Protein AF-A0A2E0M4C1-F1 (afdb_monomer)

Solvent-accessible surface area (backbone atoms only — not comparable to full-atom values): 6490 Å² total; per-residue (Å²): 142,77,83,82,69,52,72,69,55,54,56,51,62,74,68,51,54,70,68,57,50,54,53,50,52,56,54,48,54,54,48,53,52,51,53,51,50,33,71,76,62,45,63,36,69,72,55,54,84,56,87,80,61,83,70,52,29,63,56,56,41,52,56,52,44,51,54,42,50,54,36,46,75,73,63,44,54,83,66,95,75,89,57,67,40,59,61,50,43,53,52,43,52,54,52,47,54,51,47,53,55,56,50,55,58,62,75,78,108

Secondary structure (DSSP, 8-state):
------HHHHHHHHT--HHHHHHHHHHHHHHHHHHHHHHHHTTTTTS---SS--S-HHHHHHHHHHHHHHHHHTTTTSSSSS--HHHHHHHHHHHHHHHHHHHHHHH--

pLDDT: mean 87.12, std 14.82, range [37.59, 98.5]

Mean predicted aligned error: 6.9 Å

Foldseek 3Di:
DDDPDDPVVVVVVVPDDPVRVVVVVLVVVLVVVLVVCCVVPNPCLQVNPPPPDPDHSLVVLVVLLVVLVVCVVVVHQPDPDDDNSVSVNVNSVVVNVVNVVVVVVVVVD

Radius of gyration: 17.86 Å; Cα contacts (8 Å, |Δi|>4): 52; chains: 1; bounding box: 44×42×44 Å

Nearest PDB structures (foldseek):
  5jdk-assembly1_A  TM=3.746E-01  e=5.949E+00  Schizosaccharomyces pombe 972h-

Structure (mmCIF, N/CA/C/O backbone):
data_AF-A0A2E0M4C1-F1
#
_entry.id   AF-A0A2E0M4C1-F1
#
loop_
_atom_site.group_PDB
_atom_site.id
_atom_site.type_symbol
_atom_site.label_atom_id
_atom_site.label_alt_id
_atom_site.label_comp_id
_atom_site.label_asym_id
_atom_site.label_entity_id
_atom_site.label_seq_id
_atom_site.pdbx_PDB_ins_code
_atom_site.Cartn_x
_atom_site.Cartn_y
_atom_site.Cartn_z
_atom_site.occupancy
_atom_site.B_iso_or_equiv
_atom_site.auth_seq_id
_atom_site.auth_comp_id
_atom_site.auth_asym_id
_atom_site.auth_atom_id
_atom_site.pdbx_PDB_model_num
ATOM 1 N N . MET A 1 1 ? -9.482 32.467 -1.625 1.00 37.59 1 MET A N 1
ATOM 2 C CA . MET A 1 1 ? -10.093 31.479 -2.534 1.00 37.59 1 MET A CA 1
ATOM 3 C C . MET A 1 1 ? -10.235 30.194 -1.731 1.00 37.59 1 MET A C 1
ATOM 5 O O . MET A 1 1 ? -9.337 29.372 -1.745 1.00 37.59 1 MET A O 1
ATOM 9 N N . ILE A 1 2 ? -11.268 30.124 -0.891 1.00 40.53 2 ILE A N 1
ATOM 10 C CA . ILE A 1 2 ? -11.584 28.957 -0.057 1.00 40.53 2 ILE A CA 1
ATOM 11 C C . ILE A 1 2 ? -12.879 28.420 -0.658 1.00 40.53 2 ILE A C 1
ATOM 13 O O . ILE A 1 2 ? -13.828 29.189 -0.817 1.00 40.53 2 ILE A O 1
ATOM 17 N N . GLU A 1 3 ? -12.865 27.173 -1.117 1.00 51.50 3 GLU A N 1
ATOM 18 C CA . GLU A 1 3 ? -13.986 26.561 -1.825 1.00 51.50 3 GLU A CA 1
ATOM 19 C C . GLU A 1 3 ? -15.245 26.552 -0.951 1.00 51.50 3 GLU A C 1
ATOM 21 O O . GLU A 1 3 ? -15.233 26.122 0.203 1.00 51.50 3 GLU A O 1
ATOM 26 N N . LEU A 1 4 ? -16.349 27.040 -1.518 1.00 46.00 4 LEU A N 1
ATOM 27 C CA . LEU A 1 4 ? -17.691 26.849 -0.984 1.00 46.00 4 LEU A CA 1
ATOM 28 C C . LEU A 1 4 ? -18.039 25.364 -1.125 1.00 46.00 4 LEU A C 1
ATOM 30 O O . LEU A 1 4 ? -18.613 24.943 -2.130 1.00 46.00 4 LEU A O 1
ATOM 34 N N . PHE A 1 5 ? -17.681 24.563 -0.122 1.00 59.62 5 PHE A N 1
ATOM 35 C CA . PHE A 1 5 ? -18.249 23.230 0.040 1.00 59.62 5 PHE A CA 1
ATOM 36 C C . PHE A 1 5 ? -19.776 23.352 0.063 1.00 59.62 5 PHE A C 1
ATOM 38 O O . PHE A 1 5 ? -20.328 24.220 0.746 1.00 59.62 5 PHE A O 1
ATOM 45 N N . SER A 1 6 ? -20.472 22.517 -0.715 1.00 73.56 6 SER A N 1
ATOM 46 C CA . SER A 1 6 ? -21.934 22.563 -0.758 1.00 73.56 6 SER A CA 1
ATOM 47 C C . SER A 1 6 ? -22.490 22.383 0.659 1.00 73.56 6 SER A C 1
ATOM 49 O O . SER A 1 6 ? -21.956 21.606 1.453 1.00 73.56 6 SER A O 1
ATOM 51 N N . HIS A 1 7 ? -23.571 23.090 0.994 1.00 72.00 7 HIS A N 1
ATOM 52 C CA . HIS A 1 7 ? -24.196 23.007 2.322 1.00 72.00 7 HIS A CA 1
ATOM 53 C C . HIS A 1 7 ? -24.526 21.552 2.711 1.00 72.00 7 HIS A C 1
ATOM 55 O O . HIS A 1 7 ? -24.443 21.169 3.875 1.00 72.00 7 HIS A O 1
ATOM 61 N N . SER A 1 8 ? -24.816 20.717 1.706 1.00 71.88 8 SER A N 1
ATOM 62 C CA . SER A 1 8 ? -25.055 19.283 1.858 1.00 71.88 8 SER A CA 1
ATOM 63 C C . SER A 1 8 ? -23.810 18.501 2.291 1.00 71.88 8 SER A C 1
ATOM 65 O O . SER A 1 8 ? -23.940 17.534 3.034 1.00 71.88 8 SER A O 1
ATOM 67 N N . PHE A 1 9 ? -22.614 18.899 1.850 1.00 69.94 9 PHE A N 1
ATOM 68 C CA . PHE A 1 9 ? -21.356 18.258 2.239 1.00 69.94 9 PHE A CA 1
ATOM 69 C C . PHE A 1 9 ? -20.977 18.600 3.684 1.00 69.94 9 PHE A C 1
ATOM 71 O O . PHE A 1 9 ? -20.608 17.721 4.457 1.00 69.94 9 PHE A O 1
ATOM 78 N N . ILE A 1 10 ? -21.164 19.861 4.082 1.00 69.12 10 ILE A N 1
ATOM 79 C CA . ILE A 1 10 ? -20.924 20.313 5.460 1.00 69.12 10 ILE A CA 1
ATOM 80 C C . ILE A 1 10 ? -21.891 19.616 6.427 1.00 69.12 10 ILE A C 1
ATOM 82 O O . ILE A 1 10 ? -21.469 19.097 7.458 1.00 69.12 10 ILE A O 1
ATOM 86 N N . LEU A 1 11 ? -23.181 19.539 6.081 1.00 68.56 11 LEU A N 1
ATOM 87 C CA . LEU A 1 11 ? -24.178 18.850 6.905 1.00 68.56 11 LEU A CA 1
ATOM 88 C C . LEU A 1 11 ? -23.894 17.343 7.021 1.00 68.56 11 LEU A C 1
ATOM 90 O O . LEU A 1 11 ? -24.125 16.756 8.076 1.00 68.56 11 LEU A O 1
ATOM 94 N N . PHE A 1 12 ? -23.375 16.722 5.959 1.00 73.31 12 PHE A N 1
ATOM 95 C CA . PHE A 1 12 ? -22.932 15.330 5.989 1.00 73.31 12 PHE A CA 1
ATOM 96 C C . PHE A 1 12 ? -21.751 15.134 6.949 1.00 73.31 12 PHE A C 1
ATOM 98 O O . PHE A 1 12 ? -21.824 14.268 7.817 1.00 73.31 12 PHE A O 1
ATOM 105 N N . MET A 1 13 ? -20.718 15.982 6.869 1.00 67.94 13 MET A N 1
ATOM 106 C CA . MET A 1 13 ? -19.569 15.930 7.784 1.00 67.94 13 MET A CA 1
ATOM 107 C C . MET A 1 13 ? -19.966 16.130 9.254 1.00 67.94 13 MET A C 1
ATOM 109 O O . MET A 1 13 ? -19.435 15.459 10.136 1.00 67.94 13 MET A O 1
ATOM 113 N N . LEU A 1 14 ? -20.933 17.011 9.531 1.00 72.81 14 LEU A N 1
ATOM 114 C CA . LEU A 1 14 ? -21.435 17.263 10.889 1.00 72.81 14 LEU A CA 1
ATOM 115 C C . LEU A 1 14 ? -22.230 16.086 11.485 1.00 72.81 14 LEU A C 1
ATOM 117 O O . LEU A 1 14 ? -22.400 16.037 12.700 1.00 72.81 14 LEU A O 1
ATOM 121 N N . ASN A 1 15 ? -22.696 15.140 10.661 1.00 84.50 15 ASN A N 1
ATOM 122 C CA . ASN A 1 15 ? -23.427 13.944 11.099 1.00 84.50 15 ASN A CA 1
ATOM 123 C C . ASN A 1 15 ? -22.563 12.670 11.123 1.00 84.50 15 ASN A C 1
ATOM 125 O O . ASN A 1 15 ? -23.091 11.572 11.309 1.00 84.50 15 ASN A O 1
ATOM 129 N N . MET A 1 16 ? -21.247 12.786 10.931 1.00 90.12 16 MET A N 1
ATOM 130 C CA . MET A 1 16 ? -20.343 11.643 1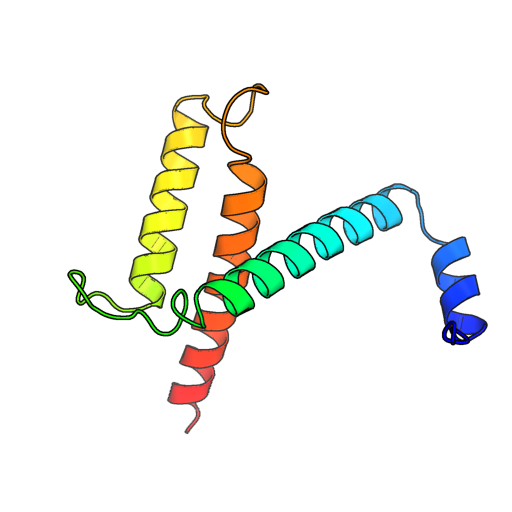1.032 1.00 90.12 16 MET A CA 1
ATOM 131 C C . MET A 1 16 ? -20.114 11.255 12.495 1.00 90.12 16 MET A C 1
ATOM 133 O O . MET A 1 16 ? -19.860 12.099 13.357 1.00 90.12 16 MET A O 1
ATOM 137 N N . THR A 1 17 ? -20.149 9.952 12.757 1.00 94.88 17 THR A N 1
ATOM 138 C CA . THR A 1 17 ? -19.607 9.380 13.995 1.00 94.88 17 THR A CA 1
ATOM 139 C C . THR A 1 17 ? -18.107 9.651 14.087 1.00 94.88 17 THR A C 1
ATOM 141 O O . THR A 1 17 ? -17.447 9.866 13.070 1.00 94.88 17 THR A O 1
ATOM 144 N N . GLU A 1 18 ? -17.550 9.605 15.293 1.00 94.12 18 GLU A N 1
ATOM 145 C CA . GLU A 1 18 ? -16.124 9.880 15.489 1.00 94.12 18 GLU A CA 1
ATOM 146 C C . GLU A 1 18 ? -15.232 8.923 14.690 1.00 94.12 18 GLU A C 1
ATOM 148 O O . GLU A 1 18 ? -14.380 9.362 13.927 1.00 94.12 18 GLU A O 1
ATOM 153 N N . THR A 1 19 ? -15.540 7.624 14.718 1.00 95.19 19 THR A N 1
ATOM 154 C CA . THR A 1 19 ? -14.820 6.618 13.926 1.00 95.19 19 THR A CA 1
ATOM 155 C C . THR A 1 19 ? -14.867 6.905 12.425 1.00 95.19 19 THR A C 1
ATOM 157 O O . THR A 1 19 ? -13.902 6.646 11.716 1.00 95.19 19 THR A O 1
ATOM 160 N N . GLN A 1 20 ? -15.968 7.452 11.899 1.00 95.69 20 GLN A N 1
ATOM 161 C CA . GLN A 1 20 ? -16.022 7.823 10.483 1.00 95.69 20 GLN A CA 1
ATOM 162 C C . GLN A 1 20 ? -15.069 8.980 10.154 1.00 95.69 20 GLN A C 1
ATOM 164 O O . GLN A 1 20 ? -14.518 8.994 9.053 1.00 95.69 20 GLN A O 1
ATOM 169 N N . LYS A 1 21 ? -14.875 9.935 11.074 1.00 93.75 21 LYS A N 1
ATOM 170 C CA . LYS A 1 21 ? -13.907 11.027 10.895 1.00 93.75 21 LYS A CA 1
ATOM 171 C C . LYS A 1 21 ? -12.483 10.485 10.916 1.00 93.75 21 LYS A C 1
ATOM 173 O O . LYS A 1 21 ? -11.757 10.718 9.960 1.00 93.75 21 LYS A O 1
ATOM 178 N N . GLU A 1 22 ? -12.147 9.666 11.911 1.00 95.00 22 GLU A N 1
ATOM 179 C CA . GLU A 1 22 ? -10.830 9.024 12.033 1.00 95.00 22 GLU A CA 1
ATOM 180 C C . GLU A 1 22 ? -10.490 8.181 10.793 1.00 95.00 22 GLU A C 1
ATOM 182 O O . GLU A 1 22 ? -9.393 8.274 10.247 1.00 95.00 22 GLU A O 1
ATOM 187 N N . ILE A 1 23 ? -11.451 7.396 10.283 1.00 95.38 23 ILE A N 1
ATOM 188 C CA . ILE A 1 23 ? -11.281 6.646 9.028 1.00 95.38 23 ILE A CA 1
ATOM 189 C C . ILE A 1 23 ? -10.963 7.596 7.870 1.00 95.38 23 ILE A C 1
ATOM 191 O O . ILE A 1 23 ? -10.085 7.297 7.059 1.00 95.38 23 ILE A O 1
ATOM 195 N N . SER A 1 24 ? -11.690 8.712 7.766 1.00 94.38 24 SER A N 1
ATOM 196 C CA . SER A 1 24 ? -11.483 9.692 6.700 1.00 94.38 24 SER A CA 1
ATOM 197 C C . SER A 1 24 ? -10.100 10.329 6.783 1.00 94.38 24 SER A C 1
ATOM 199 O O . SER A 1 24 ? -9.446 10.449 5.752 1.00 94.38 24 SER A O 1
ATOM 201 N N . GLU A 1 25 ? -9.660 10.707 7.981 1.00 94.81 25 GLU A N 1
ATOM 202 C CA . GLU A 1 25 ? -8.346 11.306 8.233 1.00 94.81 25 GLU A CA 1
ATOM 203 C C . GLU A 1 25 ? -7.223 10.343 7.836 1.00 94.81 25 GLU A C 1
ATOM 205 O O . GLU A 1 25 ? -6.418 10.668 6.968 1.00 94.81 25 GLU A O 1
ATOM 210 N N . VAL A 1 26 ? -7.250 9.103 8.335 1.00 95.75 26 VAL A N 1
ATOM 211 C CA . VAL A 1 26 ? -6.245 8.086 7.978 1.00 95.75 26 VAL A CA 1
ATOM 212 C C . VAL A 1 26 ? -6.225 7.818 6.469 1.00 95.75 26 VAL A C 1
ATOM 214 O O . VAL A 1 26 ? -5.160 7.683 5.867 1.00 95.75 26 VAL A O 1
ATOM 217 N N . CYS A 1 27 ? -7.389 7.735 5.817 1.00 96.75 27 CYS A N 1
ATOM 218 C CA . CYS A 1 27 ? -7.437 7.536 4.366 1.00 96.75 27 CYS A CA 1
ATOM 219 C C . CYS A 1 27 ? -6.853 8.727 3.592 1.00 96.75 27 CYS A C 1
ATOM 221 O O . CYS A 1 27 ? -6.220 8.522 2.551 1.00 96.75 27 CYS A O 1
ATOM 223 N N . GLU A 1 28 ? -7.075 9.949 4.077 1.00 97.25 28 GLU A N 1
ATOM 224 C CA . GLU A 1 28 ? -6.541 11.171 3.483 1.00 97.25 28 GLU A CA 1
ATOM 225 C C . GLU A 1 28 ? -5.016 11.213 3.599 1.00 97.25 28 GLU A C 1
ATOM 227 O O . GLU A 1 28 ? -4.341 11.383 2.584 1.00 97.25 28 GLU A O 1
ATOM 232 N N . ASP A 1 29 ? -4.472 10.919 4.779 1.00 96.44 29 ASP A N 1
ATOM 233 C CA . ASP A 1 29 ? -3.028 10.885 5.026 1.00 96.44 29 ASP A CA 1
ATOM 234 C C . ASP A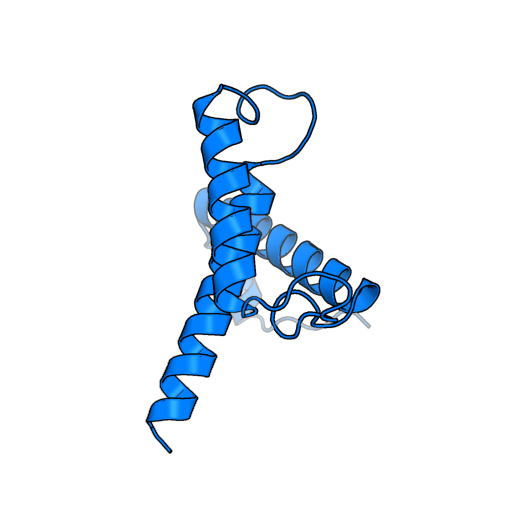 1 29 ? -2.316 9.888 4.099 1.00 96.44 29 ASP A C 1
ATOM 236 O O . ASP A 1 29 ? -1.314 10.205 3.446 1.00 96.44 29 ASP A O 1
ATOM 240 N N . ILE A 1 30 ? -2.869 8.677 3.960 1.00 97.56 30 ILE A N 1
ATOM 241 C CA . ILE A 1 30 ? -2.332 7.661 3.045 1.00 97.56 30 ILE A CA 1
ATOM 242 C C . ILE A 1 30 ? -2.390 8.141 1.592 1.00 97.56 30 ILE A C 1
ATOM 244 O O . ILE A 1 30 ? -1.449 7.919 0.820 1.00 97.56 30 ILE A O 1
ATOM 248 N N . LYS A 1 31 ? -3.488 8.792 1.193 1.00 98.06 31 LYS A N 1
ATOM 249 C CA . LYS A 1 31 ? -3.641 9.336 -0.159 1.00 98.06 31 LYS A CA 1
ATOM 250 C C . LYS A 1 31 ? -2.578 10.396 -0.431 1.00 98.06 31 LYS A C 1
ATOM 252 O O . LYS A 1 31 ? -1.896 10.309 -1.455 1.00 98.06 31 LYS A O 1
ATOM 257 N N . GLU A 1 32 ? -2.417 11.364 0.465 1.00 98.06 32 GLU A N 1
ATOM 258 C CA . GLU A 1 32 ? -1.419 12.424 0.337 1.00 98.06 32 GLU A CA 1
ATOM 259 C C . GLU A 1 32 ? -0.001 11.853 0.259 1.00 98.06 32 GLU A C 1
ATOM 261 O O . GLU A 1 32 ? 0.757 12.208 -0.650 1.00 98.06 32 GLU A O 1
ATOM 266 N N . LEU A 1 33 ? 0.332 10.891 1.125 1.00 96.38 33 LEU A N 1
ATOM 267 C CA . LEU A 1 33 ? 1.620 10.199 1.115 1.00 96.38 33 LEU A CA 1
ATOM 268 C C . LEU A 1 33 ? 1.905 9.524 -0.234 1.00 96.38 33 LEU A C 1
ATOM 270 O O . LEU A 1 33 ? 2.995 9.676 -0.795 1.00 96.38 33 LEU A O 1
ATOM 274 N N . LEU A 1 34 ? 0.944 8.759 -0.759 1.00 98.00 34 LEU A N 1
ATOM 275 C CA . LEU A 1 34 ? 1.103 8.045 -2.027 1.00 98.00 34 LEU A CA 1
ATOM 276 C C . LEU A 1 34 ? 1.257 9.013 -3.204 1.00 98.00 34 LEU A C 1
ATOM 278 O O . LEU A 1 34 ? 2.125 8.800 -4.056 1.00 98.00 34 LEU A O 1
ATOM 282 N N . LEU A 1 35 ? 0.460 10.084 -3.244 1.00 98.31 35 LEU A N 1
ATOM 283 C CA . LEU A 1 35 ? 0.557 11.118 -4.277 1.00 98.31 35 LEU A CA 1
ATOM 284 C C . LEU A 1 35 ? 1.894 11.859 -4.208 1.00 98.31 35 LEU A C 1
ATOM 286 O O . LEU A 1 35 ? 2.528 12.069 -5.244 1.00 98.31 35 LEU A O 1
ATOM 290 N N . TYR A 1 36 ? 2.357 12.202 -3.005 1.00 97.56 36 TYR A N 1
ATOM 291 C CA . TYR A 1 36 ? 3.663 12.817 -2.793 1.00 97.56 36 TYR A CA 1
ATOM 292 C C . TYR A 1 36 ? 4.792 11.911 -3.299 1.00 97.56 36 TYR A C 1
ATOM 294 O O . TYR A 1 36 ? 5.585 12.335 -4.143 1.00 97.56 36 TYR A O 1
ATOM 302 N N . LYS A 1 37 ? 4.837 10.639 -2.869 1.00 95.88 37 LYS A N 1
ATOM 303 C CA . LYS A 1 37 ? 5.855 9.673 -3.325 1.00 95.88 37 LYS A CA 1
ATOM 304 C C . LYS A 1 37 ? 5.814 9.488 -4.846 1.00 95.88 37 LYS A C 1
ATOM 306 O O . LYS A 1 37 ? 6.862 9.488 -5.487 1.00 95.88 37 LYS A O 1
ATOM 311 N N . ASN A 1 38 ? 4.626 9.381 -5.442 1.00 97.69 38 ASN A N 1
ATOM 312 C CA . ASN A 1 38 ? 4.483 9.262 -6.894 1.00 97.69 38 ASN A CA 1
ATOM 313 C C . ASN A 1 38 ? 5.002 10.507 -7.629 1.00 97.69 38 ASN A C 1
ATOM 315 O O . ASN A 1 38 ? 5.734 10.384 -8.606 1.00 97.69 38 ASN A O 1
ATOM 319 N N . LYS A 1 39 ? 4.701 11.711 -7.130 1.00 97.81 39 LYS A N 1
ATOM 320 C CA . LYS A 1 39 ? 5.212 12.961 -7.706 1.00 97.81 39 LYS A CA 1
ATOM 321 C C . LYS A 1 39 ? 6.741 13.045 -7.637 1.00 97.81 39 LYS A C 1
ATOM 323 O O . LYS A 1 39 ? 7.359 13.518 -8.584 1.00 97.81 39 LYS A O 1
ATOM 328 N N . MET A 1 40 ? 7.341 12.583 -6.539 1.00 97.19 40 MET A N 1
ATOM 329 C CA . MET A 1 40 ? 8.791 12.639 -6.322 1.00 97.19 40 MET A CA 1
ATOM 330 C C . MET A 1 40 ? 9.572 11.578 -7.110 1.00 97.19 40 MET A C 1
ATOM 332 O O . MET A 1 40 ? 10.673 11.859 -7.577 1.00 97.19 40 MET A O 1
ATOM 336 N N . TYR A 1 41 ? 9.021 10.369 -7.266 1.00 93.56 41 TYR A N 1
ATOM 337 C CA . TYR A 1 41 ? 9.735 9.212 -7.834 1.00 93.56 41 TYR A CA 1
ATOM 338 C C . TYR A 1 41 ? 9.115 8.661 -9.132 1.00 93.56 41 TYR A C 1
ATOM 340 O O . TYR A 1 41 ? 9.531 7.603 -9.618 1.00 93.56 41 TYR A O 1
ATOM 348 N N . GLY A 1 42 ? 8.116 9.353 -9.687 1.00 95.31 42 GLY A N 1
ATOM 349 C CA . GLY A 1 42 ? 7.317 8.909 -10.829 1.00 95.31 42 GLY A CA 1
ATOM 350 C C . GLY A 1 42 ? 6.418 7.707 -10.513 1.00 95.31 42 GLY A C 1
ATOM 351 O O . GLY A 1 42 ? 6.323 7.245 -9.375 1.00 95.31 42 GLY A O 1
ATOM 352 N N . ASP A 1 43 ? 5.807 7.125 -11.552 1.00 95.56 43 ASP A N 1
ATOM 353 C CA . ASP A 1 43 ? 4.974 5.912 -11.434 1.00 95.56 43 ASP A CA 1
ATOM 354 C C . ASP A 1 43 ? 5.802 4.628 -11.231 1.00 95.56 43 ASP A C 1
ATOM 356 O O . ASP A 1 43 ? 5.392 3.545 -11.630 1.00 95.56 43 ASP A O 1
ATOM 360 N N . SER A 1 44 ? 6.984 4.719 -10.616 1.00 94.56 44 SER A N 1
ATOM 361 C CA . SER A 1 44 ? 7.958 3.622 -10.520 1.00 94.56 44 SER A CA 1
ATOM 362 C C . SER A 1 44 ? 7.465 2.405 -9.726 1.00 94.56 44 SER A C 1
ATOM 364 O O . SER A 1 44 ? 7.989 1.306 -9.903 1.00 94.56 44 SER A O 1
ATOM 366 N N . ALA A 1 45 ? 6.433 2.560 -8.893 1.00 94.94 45 ALA A N 1
ATOM 367 C CA . ALA A 1 45 ? 5.793 1.439 -8.209 1.00 94.94 45 ALA A CA 1
ATOM 368 C C . ALA A 1 45 ? 5.023 0.517 -9.176 1.00 94.94 45 ALA A C 1
ATOM 370 O O . ALA A 1 45 ? 5.096 -0.703 -9.048 1.00 94.94 45 ALA A O 1
ATOM 371 N N . LEU A 1 46 ? 4.311 1.087 -10.156 1.00 95.25 46 LEU A N 1
ATOM 372 C CA . LEU A 1 46 ? 3.521 0.338 -11.145 1.00 95.25 46 LEU A CA 1
ATOM 373 C C . LEU A 1 46 ? 4.266 0.160 -12.480 1.00 95.25 46 LEU A C 1
ATOM 375 O O . LEU A 1 46 ? 4.039 -0.818 -13.194 1.00 95.25 46 LEU A O 1
ATOM 379 N N . CYS A 1 47 ? 5.185 1.075 -12.785 1.00 95.12 47 CYS A N 1
ATOM 380 C CA . CYS A 1 47 ? 6.022 1.143 -13.978 1.00 95.12 47 CYS A CA 1
ATOM 381 C C . CYS A 1 47 ? 7.510 1.201 -13.567 1.00 95.12 47 CYS A C 1
ATOM 383 O O . CYS A 1 47 ? 8.137 2.255 -13.672 1.00 95.12 47 CYS A O 1
ATOM 385 N N . PRO A 1 48 ? 8.093 0.098 -13.060 1.00 93.56 48 PRO A N 1
ATOM 386 C CA . PRO A 1 48 ? 9.441 0.108 -12.498 1.00 93.56 48 PRO A CA 1
ATOM 387 C C . PRO A 1 48 ? 10.507 0.510 -13.524 1.00 93.56 48 PRO A C 1
ATOM 389 O O . PRO A 1 48 ? 10.476 0.065 -14.669 1.00 93.56 48 PRO A O 1
ATOM 392 N N . ASN A 1 49 ? 11.512 1.267 -13.071 1.00 92.06 49 ASN A N 1
ATOM 393 C CA . ASN A 1 49 ? 12.620 1.768 -13.904 1.00 92.06 49 ASN A CA 1
ATOM 394 C C . ASN A 1 49 ? 13.593 0.672 -14.379 1.00 92.06 49 ASN A C 1
ATOM 396 O O . ASN A 1 49 ? 14.473 0.943 -15.188 1.00 92.06 49 ASN A O 1
ATOM 400 N N . ARG A 1 50 ? 13.460 -0.563 -13.868 1.00 92.31 50 ARG A N 1
ATOM 401 C CA . ARG A 1 50 ? 14.207 -1.759 -14.312 1.00 92.31 50 ARG A CA 1
ATOM 4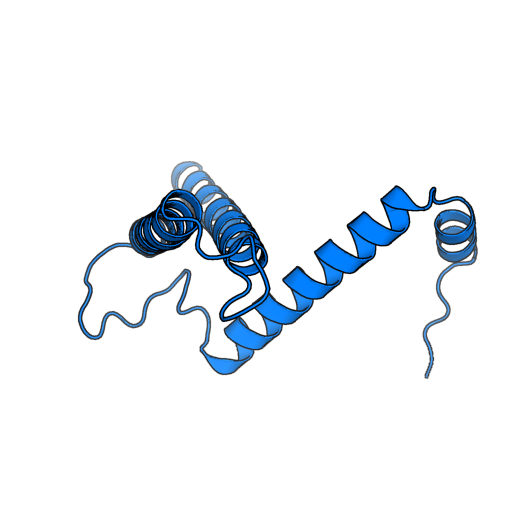02 C C . ARG A 1 50 ? 15.736 -1.604 -14.326 1.00 92.31 50 ARG A C 1
ATOM 404 O O . ARG A 1 50 ? 16.405 -2.183 -15.173 1.00 92.31 50 ARG A O 1
ATOM 411 N N . ILE A 1 51 ? 16.288 -0.870 -13.355 1.00 93.12 51 ILE A N 1
ATOM 412 C CA . ILE A 1 51 ? 17.746 -0.692 -13.215 1.00 93.12 51 ILE A CA 1
ATOM 413 C C . ILE A 1 51 ? 18.430 -2.042 -12.943 1.00 93.12 51 ILE A C 1
ATOM 415 O O . ILE A 1 51 ? 19.371 -2.410 -13.636 1.00 93.12 51 ILE A O 1
ATOM 419 N N . PHE A 1 52 ? 17.920 -2.803 -11.968 1.00 94.88 52 PHE A N 1
ATOM 420 C CA . PHE A 1 52 ? 18.429 -4.140 -11.631 1.00 94.88 52 PHE A CA 1
ATOM 421 C C . PHE A 1 52 ? 17.362 -5.227 -11.782 1.00 94.88 52 PHE A C 1
ATOM 423 O O . PHE A 1 52 ? 17.588 -6.245 -12.434 1.00 94.88 52 PHE A O 1
ATOM 430 N N . SER A 1 53 ? 16.180 -5.020 -11.191 1.00 94.69 53 SER A N 1
ATOM 431 C CA . SER A 1 53 ? 15.106 -6.014 -11.225 1.00 94.69 53 SER A CA 1
ATOM 432 C C . SER A 1 53 ? 14.387 -6.040 -12.574 1.00 94.69 53 SER A C 1
ATOM 434 O O . SER A 1 53 ? 14.027 -4.999 -13.129 1.00 94.69 53 SER A O 1
ATOM 436 N N . ARG A 1 54 ? 14.118 -7.252 -13.071 1.00 94.62 54 ARG A N 1
ATOM 437 C CA . ARG A 1 54 ? 13.295 -7.501 -14.266 1.00 94.62 54 ARG A CA 1
ATOM 438 C C . ARG A 1 54 ? 11.860 -7.926 -13.937 1.00 94.62 54 ARG A C 1
ATOM 440 O O . ARG A 1 54 ? 11.047 -8.020 -14.858 1.00 94.62 54 ARG A O 1
ATOM 447 N N . ALA A 1 55 ? 11.548 -8.146 -12.658 1.00 94.88 55 ALA A N 1
ATOM 448 C CA . ALA A 1 55 ? 10.223 -8.552 -12.198 1.00 94.88 55 ALA A CA 1
ATOM 449 C C . ALA A 1 55 ? 9.147 -7.521 -12.582 1.00 94.88 55 ALA A C 1
ATOM 451 O O . ALA A 1 55 ? 9.436 -6.329 -12.753 1.00 94.88 55 ALA A O 1
ATOM 452 N N . SER A 1 56 ? 7.903 -7.977 -12.732 1.00 93.38 56 SER A N 1
ATOM 453 C CA . SER A 1 56 ? 6.769 -7.100 -13.037 1.00 93.38 56 SER A CA 1
ATOM 454 C C . SER A 1 56 ? 6.509 -6.113 -11.890 1.00 93.38 56 SER A C 1
ATOM 456 O O . SER A 1 56 ? 6.930 -6.341 -10.757 1.00 93.38 56 SER A O 1
ATOM 458 N N . GLY A 1 57 ? 5.812 -5.005 -12.170 1.00 94.25 57 GLY A N 1
ATOM 459 C CA . GLY A 1 57 ? 5.401 -4.068 -11.115 1.00 94.25 57 GLY A CA 1
ATOM 460 C C . GLY A 1 57 ? 4.534 -4.750 -10.051 1.00 94.25 57 GLY A C 1
ATOM 461 O O . GLY A 1 57 ? 4.750 -4.536 -8.864 1.00 94.25 57 GLY A O 1
ATOM 462 N N . LEU A 1 58 ? 3.631 -5.644 -10.476 1.00 95.94 58 LEU A N 1
ATOM 463 C CA . LEU A 1 58 ? 2.798 -6.455 -9.584 1.00 95.94 58 LEU A CA 1
ATOM 464 C C . LEU A 1 58 ? 3.652 -7.305 -8.633 1.00 95.94 58 LEU A C 1
ATOM 466 O O . LEU A 1 58 ? 3.494 -7.201 -7.422 1.00 95.94 58 LEU A O 1
ATOM 470 N N . GLU A 1 59 ? 4.596 -8.077 -9.174 1.00 96.50 59 GLU A N 1
ATOM 471 C CA . GLU A 1 59 ? 5.485 -8.933 -8.381 1.00 96.50 59 GLU A CA 1
ATOM 472 C C . GLU A 1 59 ? 6.312 -8.112 -7.383 1.00 96.50 59 GLU A C 1
ATOM 474 O O . GLU A 1 59 ? 6.420 -8.447 -6.210 1.00 96.50 59 GLU A O 1
ATOM 479 N N . GLN A 1 60 ? 6.845 -6.969 -7.816 1.00 96.69 60 GLN A N 1
ATOM 480 C CA . GLN A 1 60 ? 7.613 -6.092 -6.933 1.00 96.69 60 GLN A CA 1
ATOM 481 C C . GLN A 1 60 ? 6.771 -5.449 -5.821 1.00 96.69 60 GLN A C 1
ATOM 483 O O . GLN A 1 60 ? 7.330 -5.063 -4.794 1.00 96.69 60 GLN A O 1
ATOM 488 N N . ILE A 1 61 ? 5.462 -5.272 -6.015 1.00 97.81 61 ILE A N 1
ATOM 489 C CA . ILE A 1 61 ? 4.554 -4.832 -4.948 1.00 97.81 61 ILE A CA 1
ATOM 490 C C . ILE A 1 61 ? 4.346 -5.974 -3.949 1.00 97.81 61 ILE A C 1
ATOM 492 O O . ILE A 1 61 ? 4.468 -5.737 -2.750 1.00 97.81 61 ILE A O 1
ATOM 496 N N . LEU A 1 62 ? 4.113 -7.203 -4.425 1.00 98.06 62 LEU A N 1
ATOM 497 C CA . LEU A 1 62 ? 3.943 -8.382 -3.566 1.00 98.06 62 LEU A CA 1
ATOM 498 C C . LEU A 1 62 ? 5.179 -8.635 -2.692 1.00 98.06 62 LEU A C 1
ATOM 500 O O . LEU A 1 62 ? 5.050 -8.746 -1.478 1.00 98.06 62 LEU A O 1
ATOM 504 N N . VAL A 1 63 ? 6.383 -8.577 -3.269 1.00 97.62 63 VAL A N 1
ATOM 505 C CA . VAL A 1 63 ? 7.643 -8.719 -2.513 1.00 97.62 63 VAL A CA 1
ATOM 506 C C . VAL A 1 63 ? 7.774 -7.672 -1.397 1.00 97.62 63 VAL A C 1
ATOM 508 O O . VAL A 1 63 ? 8.285 -7.966 -0.318 1.00 97.62 63 VAL A O 1
ATOM 511 N N . ARG A 1 64 ? 7.315 -6.434 -1.626 1.00 96.94 64 ARG A N 1
ATOM 512 C CA . ARG A 1 64 ? 7.350 -5.382 -0.596 1.00 96.94 64 ARG A CA 1
ATOM 513 C C . ARG A 1 64 ? 6.304 -5.597 0.493 1.00 96.94 64 ARG A C 1
ATOM 515 O O . ARG A 1 64 ? 6.574 -5.278 1.646 1.00 96.94 64 ARG A O 1
ATOM 522 N N . ILE A 1 65 ? 5.141 -6.142 0.143 1.00 98.06 65 ILE A N 1
ATOM 523 C CA . ILE A 1 65 ? 4.133 -6.561 1.122 1.00 98.06 65 ILE A CA 1
ATOM 524 C C . ILE A 1 65 ? 4.717 -7.653 2.022 1.00 98.06 65 ILE A C 1
ATOM 526 O O . ILE A 1 65 ? 4.638 -7.522 3.242 1.00 98.06 65 ILE A O 1
ATOM 530 N N . ASP A 1 66 ? 5.382 -8.657 1.447 1.00 97.75 66 ASP A N 1
ATOM 531 C CA . ASP A 1 66 ? 6.034 -9.724 2.212 1.00 97.75 66 ASP A CA 1
ATOM 532 C C . ASP A 1 66 ? 7.115 -9.186 3.164 1.00 97.75 66 ASP A C 1
ATOM 534 O O . ASP A 1 66 ? 7.168 -9.603 4.322 1.00 97.75 66 ASP A O 1
ATOM 538 N N . ASP A 1 67 ? 7.937 -8.214 2.737 1.00 95.00 67 ASP A N 1
ATOM 539 C CA . ASP A 1 67 ? 8.910 -7.553 3.628 1.00 95.00 67 ASP A CA 1
ATOM 540 C C . ASP A 1 67 ? 8.222 -6.903 4.837 1.00 95.00 67 ASP A C 1
ATOM 542 O O . ASP A 1 67 ? 8.647 -7.090 5.982 1.00 95.00 67 ASP A O 1
ATOM 546 N N . LYS A 1 68 ? 7.124 -6.174 4.602 1.00 93.25 68 LYS A N 1
ATOM 547 C CA . LYS A 1 68 ? 6.383 -5.486 5.667 1.00 93.25 68 LYS A CA 1
ATOM 548 C C . LYS A 1 68 ? 5.681 -6.479 6.599 1.00 93.25 68 LYS A C 1
ATOM 550 O O . LYS A 1 68 ? 5.764 -6.319 7.815 1.00 93.25 68 LYS A O 1
ATOM 555 N N . LEU A 1 69 ? 5.098 -7.556 6.071 1.00 94.88 69 LEU A N 1
ATOM 556 C CA . LEU A 1 69 ? 4.518 -8.636 6.879 1.00 94.88 69 LEU A CA 1
ATOM 557 C C . LEU A 1 69 ? 5.575 -9.357 7.729 1.00 94.88 69 LEU A C 1
ATOM 559 O O . LEU A 1 69 ? 5.349 -9.600 8.913 1.00 94.88 69 LEU A O 1
ATOM 563 N N . ASN A 1 70 ? 6.751 -9.641 7.169 1.00 92.88 70 ASN A N 1
ATOM 564 C CA . ASN A 1 70 ? 7.867 -10.261 7.889 1.00 92.88 70 ASN A CA 1
ATOM 565 C C . ASN A 1 70 ? 8.375 -9.379 9.044 1.00 92.88 70 ASN A C 1
ATOM 567 O O . ASN A 1 70 ? 8.760 -9.893 10.095 1.00 92.88 70 ASN A O 1
ATOM 571 N N . ARG A 1 71 ? 8.358 -8.048 8.890 1.00 90.25 71 ARG A N 1
ATOM 572 C CA . AR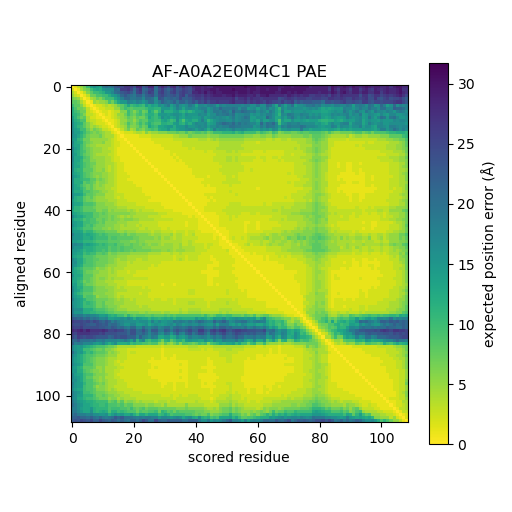G A 1 71 ? 8.682 -7.110 9.981 1.00 90.25 71 ARG A CA 1
ATOM 573 C C . ARG A 1 71 ? 7.655 -7.180 11.111 1.00 90.25 71 ARG A C 1
ATOM 575 O O . ARG A 1 71 ? 8.059 -7.357 12.260 1.00 90.25 71 ARG A O 1
ATOM 582 N N . ILE A 1 72 ? 6.360 -7.146 10.779 1.00 88.81 72 ILE A N 1
ATOM 583 C CA . ILE A 1 72 ? 5.268 -7.293 11.759 1.00 88.81 72 ILE A CA 1
ATOM 584 C C . ILE A 1 72 ? 5.397 -8.624 12.503 1.00 88.81 72 ILE A C 1
ATOM 586 O O . ILE A 1 72 ? 5.336 -8.656 13.731 1.00 88.81 72 ILE A O 1
ATOM 590 N N . GLN A 1 73 ? 5.639 -9.720 11.779 1.00 90.12 73 GLN A N 1
ATOM 591 C CA . GLN A 1 73 ? 5.817 -11.051 12.362 1.00 90.12 73 GLN A CA 1
ATOM 592 C C . GLN A 1 73 ? 6.955 -11.091 13.394 1.00 90.12 73 GLN A C 1
ATOM 594 O O . GLN A 1 73 ? 6.855 -11.790 14.400 1.00 90.12 73 GLN A O 1
ATOM 599 N N . LYS A 1 74 ? 8.029 -10.329 13.166 1.00 87.81 74 LYS A N 1
ATOM 600 C CA . LYS A 1 74 ? 9.180 -10.220 14.076 1.00 87.81 74 LYS A CA 1
ATOM 601 C C . LYS A 1 74 ? 8.956 -9.244 15.238 1.00 87.81 74 LYS A C 1
ATOM 603 O O . LYS A 1 74 ? 9.882 -9.009 16.008 1.00 87.81 74 LYS A O 1
ATOM 608 N N . GLY A 1 75 ? 7.758 -8.673 15.366 1.00 79.56 75 GLY A N 1
ATOM 609 C CA . GLY A 1 75 ? 7.410 -7.697 16.401 1.00 79.56 75 GLY A CA 1
ATOM 610 C C . GLY A 1 75 ? 7.876 -6.267 16.104 1.00 79.56 75 GLY A C 1
ATOM 611 O O . GLY A 1 75 ? 7.701 -5.389 16.946 1.00 79.56 75 GLY A O 1
ATOM 612 N N . ALA A 1 76 ? 8.440 -6.007 14.919 1.00 70.94 76 ALA A N 1
ATOM 613 C CA . ALA A 1 76 ? 8.796 -4.661 14.480 1.00 70.94 76 ALA A CA 1
ATOM 614 C C . ALA A 1 76 ? 7.568 -3.967 13.863 1.00 70.94 76 ALA A C 1
ATOM 616 O O . ALA A 1 76 ? 6.888 -4.543 13.017 1.00 70.94 76 ALA A O 1
ATOM 617 N N . GLY A 1 77 ? 7.289 -2.723 14.265 1.00 60.75 77 GLY A N 1
ATOM 618 C CA . GLY A 1 77 ? 6.210 -1.910 13.678 1.00 60.75 77 GLY A CA 1
ATOM 619 C C . GLY A 1 77 ? 4.895 -1.848 14.466 1.00 60.75 77 GLY A C 1
ATOM 620 O O . GLY A 1 77 ? 3.985 -1.156 14.032 1.00 60.75 77 GLY A O 1
ATOM 621 N N . LEU A 1 78 ? 4.793 -2.513 15.626 1.00 62.66 78 LEU A N 1
ATOM 622 C CA . LEU A 1 78 ? 3.688 -2.311 16.586 1.00 62.66 78 LEU A CA 1
ATOM 623 C C . LEU A 1 78 ? 4.104 -1.481 17.813 1.00 62.66 78 LEU A C 1
ATOM 625 O O . LEU A 1 78 ? 3.253 -0.969 18.534 1.00 62.66 78 LEU A O 1
ATOM 629 N N . VAL A 1 79 ? 5.414 -1.329 18.046 1.00 58.00 79 VAL A N 1
ATOM 630 C CA . VAL A 1 79 ? 5.983 -0.561 19.162 1.00 58.00 79 VAL A CA 1
ATOM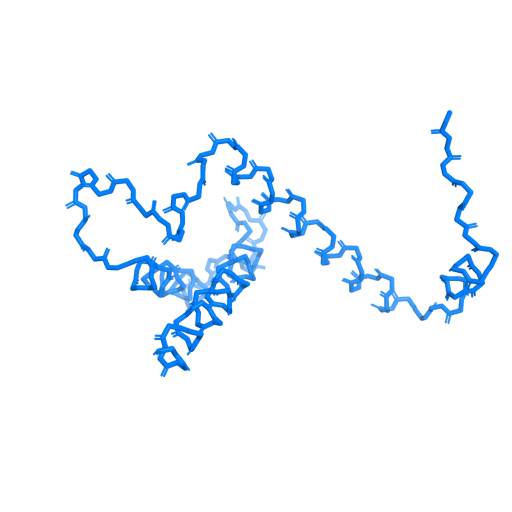 631 C C . VAL A 1 79 ? 6.883 0.553 18.611 1.00 58.00 79 VAL A C 1
ATOM 633 O O . VAL A 1 79 ? 8.056 0.350 18.312 1.00 58.00 79 VAL A O 1
ATOM 636 N N . ALA A 1 80 ? 6.253 1.712 18.435 1.00 53.66 80 ALA A N 1
ATOM 637 C CA . ALA A 1 80 ? 6.713 3.107 18.431 1.00 53.66 80 ALA A CA 1
ATOM 638 C C . ALA A 1 80 ? 8.007 3.602 17.745 1.00 53.66 80 ALA A C 1
ATOM 640 O O . ALA A 1 80 ? 8.122 4.820 17.685 1.00 53.66 80 ALA A O 1
ATOM 641 N N . ASN A 1 81 ? 8.960 2.803 17.243 1.00 55.81 81 ASN A N 1
ATOM 642 C CA . ASN A 1 81 ? 10.310 3.381 17.090 1.00 55.81 81 ASN A CA 1
ATOM 643 C C . ASN A 1 81 ? 11.015 3.498 15.736 1.00 55.81 81 ASN A C 1
ATOM 645 O O . ASN A 1 81 ? 11.992 4.222 15.773 1.00 55.81 81 ASN A O 1
ATOM 649 N N . ASP A 1 82 ? 10.612 2.965 14.571 1.00 56.69 82 ASP A N 1
ATOM 650 C CA . ASP A 1 82 ? 11.480 3.237 13.385 1.00 56.69 82 ASP A CA 1
ATOM 651 C C . ASP A 1 82 ? 10.877 3.236 11.970 1.00 56.69 82 ASP A C 1
ATOM 653 O O . ASP A 1 82 ? 11.503 3.739 11.042 1.00 56.69 82 ASP A O 1
ATOM 657 N N . GLU A 1 83 ? 9.663 2.748 11.740 1.00 63.91 83 GLU A N 1
ATOM 658 C CA . GLU A 1 83 ? 8.998 2.887 10.436 1.00 63.91 83 GLU A CA 1
ATOM 659 C C . GLU A 1 83 ? 7.519 2.578 10.652 1.00 63.91 83 GLU A C 1
ATOM 661 O O . GLU A 1 83 ? 7.204 1.607 11.349 1.00 63.91 83 GLU A O 1
ATOM 666 N N . ASP A 1 84 ? 6.607 3.366 10.082 1.00 82.69 84 ASP A N 1
ATOM 667 C CA . ASP A 1 84 ? 5.184 3.030 10.142 1.00 82.69 84 ASP A CA 1
ATOM 668 C C . ASP A 1 84 ? 4.885 1.906 9.137 1.00 82.69 84 ASP A C 1
ATOM 670 O O . ASP A 1 84 ? 4.459 2.110 7.997 1.00 82.69 84 ASP A O 1
ATOM 674 N N . VAL A 1 85 ? 5.190 0.682 9.572 1.00 89.81 85 VAL A N 1
ATOM 675 C CA . VAL A 1 85 ? 5.025 -0.544 8.787 1.00 89.81 85 VAL A CA 1
ATOM 676 C C . VAL A 1 85 ? 3.559 -0.748 8.392 1.00 89.81 85 VAL A C 1
ATOM 678 O O . VAL A 1 85 ? 3.293 -1.294 7.319 1.00 89.81 85 VAL A O 1
ATOM 681 N N . ILE A 1 86 ? 2.615 -0.292 9.222 1.00 90.81 86 ILE A N 1
ATOM 682 C CA . ILE A 1 86 ? 1.179 -0.387 8.949 1.00 90.81 86 ILE A CA 1
ATOM 683 C C . ILE A 1 86 ? 0.803 0.557 7.808 1.00 90.81 86 ILE A C 1
ATOM 685 O O . ILE A 1 86 ? 0.203 0.115 6.828 1.00 90.81 86 ILE A O 1
ATOM 689 N N . GLN A 1 87 ? 1.221 1.819 7.879 1.00 92.62 87 GLN A N 1
ATOM 690 C CA . GLN A 1 87 ? 1.028 2.804 6.816 1.00 92.62 87 GLN A CA 1
ATOM 691 C C . GLN A 1 87 ? 1.639 2.346 5.483 1.00 92.62 87 GLN A C 1
ATOM 693 O O . GLN A 1 87 ? 0.991 2.439 4.436 1.00 92.62 87 GLN A O 1
ATOM 698 N N . ASP A 1 88 ? 2.852 1.789 5.501 1.00 93.06 88 ASP A N 1
ATOM 699 C CA . ASP A 1 88 ? 3.476 1.236 4.296 1.00 93.06 88 ASP A CA 1
ATOM 700 C C . ASP A 1 88 ? 2.678 0.063 3.717 1.00 93.06 88 ASP A C 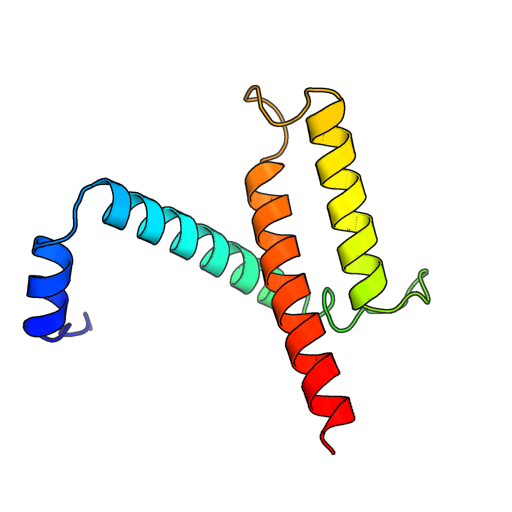1
ATOM 702 O O . ASP A 1 88 ? 2.469 -0.007 2.503 1.00 93.06 88 ASP A O 1
ATOM 706 N N . LEU A 1 89 ? 2.211 -0.853 4.570 1.00 95.81 89 LEU A N 1
ATOM 707 C CA . LEU A 1 89 ? 1.411 -1.998 4.147 1.00 95.81 89 LEU A CA 1
ATOM 708 C C . LEU A 1 89 ? 0.091 -1.548 3.506 1.00 95.81 89 LEU A C 1
ATOM 710 O O . LEU A 1 89 ? -0.251 -2.031 2.425 1.00 95.81 89 LEU A O 1
ATOM 714 N N . ILE A 1 90 ? -0.614 -0.584 4.110 1.00 96.88 90 ILE A N 1
ATOM 715 C CA . ILE A 1 90 ? -1.830 0.009 3.531 1.00 96.88 90 ILE A CA 1
ATOM 716 C C . ILE A 1 90 ? -1.512 0.623 2.161 1.00 96.88 90 ILE A C 1
ATOM 718 O O . ILE A 1 90 ? -2.215 0.358 1.180 1.00 96.88 90 ILE A O 1
ATOM 722 N N . GLY A 1 91 ? -0.416 1.380 2.060 1.00 97.75 91 GLY A N 1
ATOM 723 C CA . GLY A 1 91 ? 0.036 1.974 0.805 1.00 97.75 91 GLY A CA 1
ATOM 724 C C . GLY A 1 91 ? 0.272 0.936 -0.296 1.00 97.75 91 GLY A C 1
ATOM 725 O O . GLY A 1 91 ? -0.217 1.092 -1.420 1.00 97.75 91 GLY A O 1
ATOM 726 N N . TYR A 1 92 ? 0.961 -0.166 0.016 1.00 98.12 92 TYR A N 1
ATOM 727 C CA . TYR A 1 92 ? 1.189 -1.239 -0.954 1.00 98.12 92 TYR A CA 1
ATOM 728 C C . TYR A 1 92 ? -0.091 -1.989 -1.335 1.00 98.12 92 TYR A C 1
ATOM 730 O O . TYR A 1 92 ? -0.236 -2.355 -2.501 1.00 98.12 92 TYR A O 1
ATOM 738 N N . LEU A 1 93 ? -1.048 -2.172 -0.420 1.00 98.50 93 LEU A N 1
ATOM 739 C CA . LEU A 1 93 ? -2.340 -2.796 -0.732 1.00 98.50 93 LEU A CA 1
ATOM 740 C C . LEU A 1 93 ? -3.185 -1.943 -1.691 1.00 98.50 93 LEU A C 1
ATOM 742 O O . LEU A 1 93 ? -3.816 -2.483 -2.605 1.00 98.50 93 LEU A O 1
ATOM 746 N N . ILE A 1 94 ? -3.155 -0.613 -1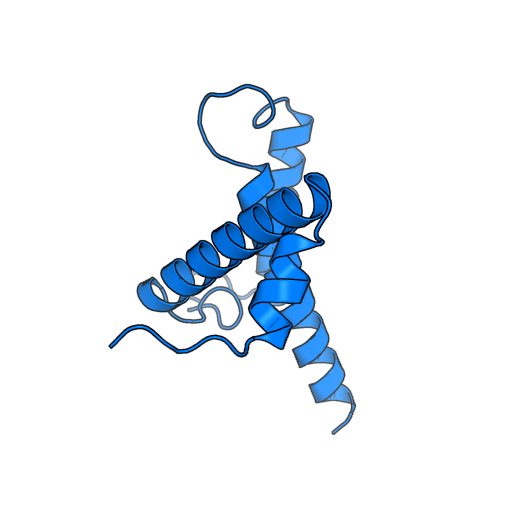.553 1.00 98.50 94 ILE A N 1
ATOM 747 C CA . ILE A 1 94 ? -3.796 0.301 -2.512 1.00 98.50 94 ILE A CA 1
ATOM 748 C C . ILE A 1 94 ? -3.145 0.163 -3.894 1.00 98.50 94 ILE A C 1
ATOM 750 O O . ILE A 1 94 ? -3.843 -0.007 -4.899 1.00 98.50 94 ILE A O 1
ATOM 754 N N . LEU A 1 95 ? -1.811 0.182 -3.959 1.00 98.31 95 LEU A N 1
ATOM 755 C CA . LEU A 1 95 ? -1.0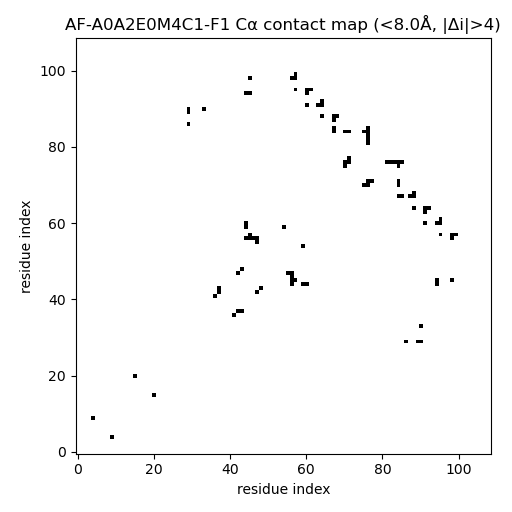74 0.021 -5.217 1.00 98.31 95 LEU A CA 1
ATOM 756 C C . LEU A 1 95 ? -1.333 -1.348 -5.862 1.00 98.31 95 LEU A C 1
ATOM 758 O O . LEU A 1 95 ? -1.547 -1.420 -7.073 1.00 98.31 95 LEU A O 1
ATOM 762 N N . LEU A 1 96 ? -1.405 -2.416 -5.064 1.00 98.44 96 LEU A N 1
ATOM 763 C CA . LEU A 1 96 ? -1.786 -3.755 -5.511 1.00 98.44 96 LEU A CA 1
ATOM 764 C C . LEU A 1 96 ? -3.190 -3.750 -6.127 1.00 98.44 96 LEU A C 1
ATOM 766 O O . LEU A 1 96 ? -3.385 -4.261 -7.230 1.00 98.44 96 LEU A O 1
ATOM 770 N N . LYS A 1 97 ? -4.170 -3.119 -5.466 1.00 98.25 97 LYS A N 1
ATOM 771 C CA . LYS A 1 97 ? -5.540 -3.014 -5.989 1.00 98.25 97 LYS A CA 1
ATOM 772 C C . LYS A 1 97 ? -5.583 -2.287 -7.336 1.00 98.25 97 LYS A C 1
ATOM 774 O O . LYS A 1 97 ? -6.323 -2.705 -8.230 1.00 98.25 97 LYS A O 1
ATOM 779 N N . ILE A 1 98 ? -4.786 -1.229 -7.504 1.00 97.44 98 ILE A N 1
ATOM 780 C CA . ILE A 1 98 ? -4.649 -0.512 -8.780 1.00 97.44 98 ILE A CA 1
ATOM 781 C C . ILE A 1 98 ? -4.015 -1.418 -9.842 1.00 97.44 98 ILE A C 1
ATOM 783 O O . ILE A 1 98 ? -4.528 -1.474 -10.962 1.00 97.44 98 ILE A O 1
ATOM 787 N N . ALA A 1 99 ? -2.940 -2.137 -9.505 1.00 96.12 99 ALA A N 1
ATOM 788 C CA . ALA A 1 99 ? -2.262 -3.056 -10.417 1.00 96.12 99 ALA A CA 1
ATOM 789 C C . ALA A 1 99 ? -3.219 -4.140 -10.936 1.00 96.12 99 ALA A C 1
ATOM 791 O O . ALA A 1 99 ? -3.356 -4.293 -12.148 1.00 96.12 99 ALA A O 1
ATOM 792 N N . LEU A 1 100 ? -3.960 -4.800 -10.039 1.00 95.88 100 LEU A N 1
ATOM 793 C CA . LEU A 1 100 ? -4.953 -5.822 -10.390 1.00 95.88 100 LEU A CA 1
ATOM 794 C C . LEU A 1 100 ? -6.083 -5.260 -11.264 1.00 95.88 100 LEU A C 1
ATOM 796 O O . LEU A 1 100 ? -6.491 -5.890 -12.234 1.00 95.88 100 LEU A O 1
ATOM 800 N N . LYS A 1 101 ? -6.568 -4.044 -10.972 1.00 95.81 101 LYS A N 1
ATOM 801 C CA . LYS A 1 101 ? -7.592 -3.382 -11.799 1.00 95.81 101 LYS A CA 1
ATOM 802 C C . LYS A 1 101 ? -7.078 -3.059 -13.206 1.00 95.81 101 LYS A C 1
ATOM 804 O O . LYS A 1 101 ? -7.841 -3.145 -14.164 1.00 95.81 101 LYS A O 1
ATOM 809 N N . ARG A 1 102 ? -5.813 -2.643 -13.339 1.00 93.69 102 ARG A N 1
ATOM 810 C CA . ARG A 1 102 ? -5.180 -2.400 -14.647 1.00 93.69 102 ARG A CA 1
ATOM 811 C C . ARG A 1 102 ? -4.988 -3.706 -15.418 1.00 93.69 102 ARG A C 1
ATOM 813 O O . ARG A 1 102 ? -5.150 -3.693 -16.630 1.00 93.69 102 ARG A O 1
ATOM 820 N N . ASP A 1 103 ? -4.650 -4.788 -14.725 1.00 90.19 103 ASP A N 1
ATOM 821 C CA . ASP A 1 103 ? -4.442 -6.107 -15.321 1.00 90.19 103 ASP A CA 1
ATOM 822 C C . ASP A 1 103 ? -5.747 -6.701 -15.861 1.00 90.19 103 ASP A C 1
ATOM 824 O O . ASP A 1 103 ? -5.828 -7.015 -17.043 1.00 90.19 103 ASP A O 1
ATOM 828 N N . ALA A 1 104 ? -6.816 -6.696 -15.055 1.00 89.56 104 ALA A N 1
ATOM 829 C CA . ALA A 1 104 ? -8.145 -7.139 -15.485 1.00 89.56 104 ALA A CA 1
ATOM 830 C C . ALA A 1 104 ? -8.612 -6.421 -16.765 1.00 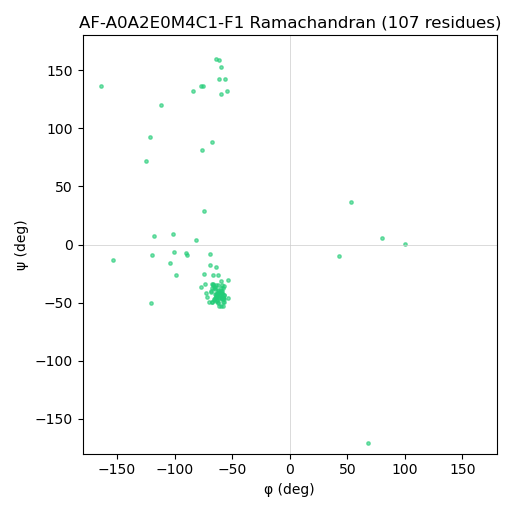89.56 104 ALA A C 1
ATOM 832 O O . ALA A 1 104 ? -9.010 -7.063 -17.730 1.00 89.56 104 ALA A O 1
ATOM 833 N N . LYS A 1 105 ? -8.445 -5.093 -16.826 1.00 89.25 105 LYS A N 1
ATOM 834 C CA . LYS A 1 105 ? -8.795 -4.294 -18.012 1.00 89.25 105 LYS A CA 1
ATOM 835 C C . LYS A 1 105 ? -8.000 -4.645 -19.271 1.00 89.25 105 LYS A C 1
ATOM 837 O O . LYS A 1 105 ? -8.485 -4.382 -20.362 1.00 89.25 105 LYS A O 1
ATOM 842 N N . LYS A 1 106 ? -6.781 -5.181 -19.153 1.00 83.94 106 LYS A N 1
ATOM 843 C CA . LYS A 1 106 ? -5.998 -5.621 -20.322 1.00 83.94 106 LYS A CA 1
ATOM 844 C C . LYS A 1 106 ? -6.521 -6.924 -20.913 1.00 83.94 106 LYS A C 1
ATOM 846 O O . LYS A 1 106 ? -6.273 -7.171 -22.081 1.00 83.94 106 LYS A O 1
ATOM 851 N N . HIS A 1 107 ? -7.189 -7.745 -20.109 1.00 76.44 107 HIS A N 1
ATOM 852 C CA . HIS A 1 107 ? -7.745 -9.029 -20.534 1.00 76.44 107 HIS A CA 1
ATOM 853 C C . HIS A 1 107 ? -9.182 -8.919 -21.069 1.00 76.44 107 HIS A C 1
ATOM 855 O O . HIS A 1 107 ? -9.705 -9.890 -21.607 1.00 76.44 107 HIS A O 1
ATOM 861 N N . GLU A 1 108 ? -9.815 -7.752 -20.926 1.00 71.56 108 GLU A N 1
ATOM 862 C CA . GLU A 1 108 ? -11.146 -7.436 -21.463 1.00 71.56 108 GLU A CA 1
ATOM 863 C C . GLU A 1 108 ? -11.107 -6.832 -22.884 1.00 71.56 108 GLU A C 1
ATOM 865 O O . GLU A 1 108 ? -12.165 -6.629 -23.482 1.00 71.56 108 GLU A O 1
ATOM 870 N N . VAL A 1 109 ? -9.913 -6.528 -23.411 1.00 53.00 109 VAL A N 1
ATOM 871 C CA . VAL A 1 109 ? -9.663 -5.953 -24.750 1.00 53.00 109 VAL A CA 1
ATOM 872 C C . VAL A 1 109 ? -8.961 -6.983 -25.623 1.00 53.00 109 VAL A C 1
ATOM 874 O O . VAL A 1 109 ? -9.343 -7.092 -26.808 1.00 53.00 109 VAL A O 1
#

Sequence (109 aa):
MIELFSHSFILFMLNMTETQKEISEVCEDIKELLLYKNKMYGDSALCPNRIFSRASGLEQILVRIDDKLNRIQKGAGLVANDEDVIQDLIGYLILLKIALKRDAKKHEV